Protein AF-A0A9Q1EC78-F1 (afdb_monomer)

Radius of gyration: 37.62 Å; Cα contacts (8 Å, |Δi|>4): 185; chains: 1; bounding box: 84×68×94 Å

Structure (mmCIF, N/CA/C/O backbone):
data_AF-A0A9Q1EC78-F1
#
_entry.id   AF-A0A9Q1EC78-F1
#
loop_
_atom_site.group_PDB
_atom_site.id
_atom_site.type_symbol
_atom_site.label_atom_id
_atom_site.label_alt_id
_atom_site.label_comp_id
_atom_site.label_asym_id
_atom_site.label_entity_id
_atom_site.label_seq_id
_atom_site.pdbx_PDB_ins_code
_atom_site.Cartn_x
_atom_site.Cartn_y
_atom_site.Cartn_z
_atom_site.occupancy
_atom_site.B_iso_or_equiv
_atom_site.auth_seq_id
_atom_site.auth_comp_id
_atom_site.auth_asym_id
_atom_site.auth_atom_id
_atom_site.pdbx_PDB_model_num
ATOM 1 N N . VAL A 1 1 ? 17.168 -32.741 -67.386 1.00 42.59 1 VAL A N 1
ATOM 2 C CA . VAL A 1 1 ? 17.984 -33.412 -68.427 1.00 42.59 1 VAL A CA 1
ATOM 3 C C . VAL A 1 1 ? 19.097 -34.191 -67.732 1.00 42.59 1 VAL A C 1
ATOM 5 O O . VAL A 1 1 ? 19.949 -33.538 -67.143 1.00 42.59 1 VAL A O 1
ATOM 8 N N . PRO A 1 2 ? 19.075 -35.536 -67.690 1.00 45.41 2 PRO A N 1
ATOM 9 C CA . PRO A 1 2 ? 20.173 -36.328 -67.142 1.00 45.41 2 PRO A CA 1
ATOM 10 C C . PRO A 1 2 ? 21.086 -36.821 -68.276 1.00 45.41 2 PRO A C 1
ATOM 12 O O . PRO A 1 2 ? 20.601 -37.315 -69.293 1.00 45.41 2 PRO A O 1
ATOM 15 N N . TRP A 1 3 ? 22.402 -36.704 -68.110 1.00 36.03 3 TRP A N 1
ATOM 16 C CA . TRP A 1 3 ? 23.379 -37.232 -69.067 1.00 36.03 3 TRP A CA 1
ATOM 17 C C . TRP A 1 3 ? 23.806 -38.652 -68.667 1.00 36.03 3 TRP A C 1
ATOM 19 O O . TRP A 1 3 ? 24.172 -38.905 -67.521 1.00 36.03 3 TRP A O 1
ATOM 29 N N . ARG A 1 4 ? 23.715 -39.584 -69.625 1.00 44.53 4 ARG A N 1
ATOM 30 C CA . ARG A 1 4 ? 24.123 -40.997 -69.541 1.00 44.53 4 ARG A CA 1
ATOM 31 C C . ARG A 1 4 ? 25.486 -41.210 -70.208 1.00 44.53 4 ARG A C 1
ATOM 33 O O . ARG A 1 4 ? 25.666 -40.750 -71.327 1.00 44.53 4 ARG A O 1
ATOM 40 N N . GLY A 1 5 ? 26.297 -42.078 -69.589 1.00 36.91 5 GLY A N 1
ATOM 41 C CA . GLY A 1 5 ? 27.254 -43.005 -70.230 1.00 36.91 5 GLY A CA 1
ATOM 42 C C . GLY A 1 5 ? 28.572 -42.390 -70.726 1.00 36.91 5 GLY A C 1
ATOM 43 O O . GLY A 1 5 ? 28.609 -41.242 -71.125 1.00 36.91 5 GLY A O 1
ATOM 44 N N . GLY A 1 6 ? 29.717 -43.075 -70.752 1.00 37.59 6 GLY A N 1
ATOM 45 C CA . GLY A 1 6 ? 30.026 -44.479 -70.488 1.00 37.59 6 GLY A CA 1
ATOM 46 C C . GLY A 1 6 ? 31.313 -44.892 -71.233 1.00 37.59 6 GLY A C 1
ATOM 47 O O . GLY A 1 6 ? 31.305 -44.984 -72.448 1.00 37.59 6 GLY A O 1
ATOM 48 N N . GLN A 1 7 ? 32.395 -45.110 -70.477 1.00 41.00 7 GLN A N 1
ATOM 49 C CA . GLN A 1 7 ? 33.360 -46.231 -70.515 1.00 41.00 7 GLN A CA 1
ATOM 50 C C . GLN A 1 7 ? 33.989 -46.774 -71.825 1.00 41.00 7 GLN A C 1
ATOM 52 O O . GLN A 1 7 ? 33.292 -47.290 -72.692 1.00 41.00 7 GLN A O 1
ATOM 57 N N . ARG A 1 8 ? 35.340 -46.845 -71.821 1.00 38.62 8 ARG A N 1
ATOM 58 C CA . ARG A 1 8 ? 36.293 -47.922 -72.259 1.00 38.62 8 ARG A CA 1
ATOM 59 C C . ARG A 1 8 ? 37.645 -47.246 -72.579 1.00 38.62 8 ARG A C 1
ATOM 61 O O . ARG A 1 8 ? 37.625 -46.189 -73.183 1.00 38.62 8 ARG A O 1
ATOM 68 N N . GLY A 1 9 ? 38.855 -47.704 -72.254 1.00 34.19 9 GLY A N 1
ATOM 69 C CA . GLY A 1 9 ? 39.439 -48.955 -71.756 1.00 34.19 9 GLY A CA 1
ATOM 70 C C . GLY A 1 9 ? 40.888 -49.046 -72.305 1.00 34.19 9 GLY A C 1
ATOM 71 O O . GLY A 1 9 ? 41.126 -48.562 -73.406 1.00 34.19 9 GLY A O 1
ATOM 72 N N . GLY A 1 10 ? 41.838 -49.646 -71.567 1.00 32.72 10 GLY A N 1
ATOM 73 C CA . GLY A 1 10 ? 43.207 -49.996 -72.033 1.00 32.72 10 GLY A CA 1
ATOM 74 C C . GLY A 1 10 ? 44.314 -49.593 -71.038 1.00 32.72 10 GLY A C 1
ATOM 75 O O . GLY A 1 10 ? 44.626 -48.421 -70.913 1.00 32.72 10 GLY A O 1
ATOM 76 N N . HIS A 1 11 ? 44.740 -50.461 -70.112 1.00 32.34 11 HIS A N 1
ATOM 77 C CA . HIS A 1 11 ? 45.814 -51.475 -70.214 1.00 32.34 11 HIS A CA 1
ATOM 78 C C . HIS A 1 11 ? 47.258 -50.938 -70.116 1.00 32.34 11 HIS A C 1
ATOM 80 O O . HIS A 1 11 ? 47.841 -50.501 -71.098 1.00 32.34 11 HIS A O 1
ATOM 86 N N . GLY A 1 12 ? 47.852 -51.150 -68.931 1.00 34.62 12 GLY A N 1
ATOM 87 C CA . GLY A 1 12 ? 49.246 -51.577 -68.761 1.00 34.62 12 GLY A CA 1
ATOM 88 C C . GLY A 1 12 ? 50.302 -50.492 -68.536 1.00 34.62 12 GLY A C 1
ATOM 89 O O . GLY A 1 12 ? 50.718 -49.833 -69.479 1.00 34.62 12 GLY A O 1
ATOM 90 N N . ARG A 1 13 ? 50.856 -50.433 -67.316 1.00 37.97 13 ARG A N 1
ATOM 91 C CA . ARG A 1 13 ? 52.262 -50.792 -67.009 1.00 37.97 13 ARG A CA 1
ATOM 92 C C . ARG A 1 13 ? 52.575 -50.526 -65.532 1.00 37.97 13 ARG A C 1
ATOM 94 O O . ARG A 1 13 ? 52.343 -49.441 -65.018 1.00 37.97 13 ARG A O 1
ATOM 101 N N . ALA A 1 14 ? 53.090 -51.558 -64.872 1.00 39.22 14 ALA A N 1
ATOM 102 C CA . ALA A 1 14 ? 53.691 -51.500 -63.548 1.00 39.22 14 ALA A CA 1
ATOM 103 C C . ALA A 1 14 ? 55.111 -50.903 -63.614 1.00 39.22 14 ALA A C 1
ATOM 105 O O . ALA A 1 14 ? 55.814 -51.097 -64.605 1.00 39.22 14 ALA A O 1
ATOM 106 N N . GLY A 1 15 ? 55.527 -50.234 -62.536 1.00 36.03 15 GLY A N 1
ATOM 107 C CA . GLY A 1 15 ? 56.892 -49.748 -62.284 1.00 36.03 15 GLY A CA 1
ATOM 108 C C . GLY A 1 15 ? 56.854 -48.618 -61.249 1.00 36.03 15 GLY A C 1
ATOM 109 O O . GLY A 1 15 ? 56.397 -47.530 -61.563 1.00 36.03 15 GLY A O 1
ATOM 110 N N . LEU A 1 16 ? 57.030 -48.915 -59.956 1.00 35.34 16 LEU A N 1
ATOM 111 C CA . LEU A 1 16 ? 58.305 -48.832 -59.218 1.00 35.34 16 LEU A CA 1
ATOM 112 C C . LEU A 1 16 ? 58.866 -47.402 -59.139 1.00 35.34 16 LEU A C 1
ATOM 114 O O . LEU A 1 16 ? 59.323 -46.859 -60.137 1.00 35.34 16 LEU A O 1
ATOM 118 N N . GLY A 1 17 ? 58.904 -46.832 -57.930 1.00 33.09 17 GLY A N 1
ATOM 119 C CA . GLY A 1 17 ? 59.609 -45.575 -57.669 1.00 33.09 17 GLY A CA 1
ATOM 120 C C . GLY A 1 17 ? 59.322 -44.997 -56.289 1.00 33.09 17 GLY A C 1
ATOM 121 O O . GLY A 1 17 ? 58.479 -44.121 -56.144 1.00 33.09 17 GLY A O 1
ATOM 122 N N . ALA A 1 18 ? 60.015 -45.517 -55.277 1.00 41.09 18 ALA A N 1
ATOM 123 C CA . ALA A 1 18 ? 60.019 -45.013 -53.910 1.00 41.09 18 ALA A CA 1
ATOM 124 C C . ALA A 1 18 ? 60.552 -43.567 -53.843 1.00 41.09 18 ALA A C 1
ATOM 126 O O . ALA A 1 18 ? 61.664 -43.293 -54.290 1.00 41.09 18 ALA A O 1
ATOM 127 N N . GLY A 1 19 ? 59.774 -42.659 -53.251 1.00 36.31 19 GLY A N 1
ATOM 128 C CA . GLY A 1 19 ? 60.168 -41.280 -52.956 1.00 36.31 19 GLY A CA 1
ATOM 129 C C . GLY A 1 19 ? 60.444 -41.102 -51.468 1.00 36.31 19 GLY A C 1
ATOM 130 O O . GLY A 1 19 ? 59.586 -40.638 -50.726 1.00 36.31 19 GLY A O 1
ATOM 131 N N . ASN A 1 20 ? 61.641 -41.505 -51.051 1.00 42.81 20 ASN A N 1
ATOM 132 C CA . ASN A 1 20 ? 62.190 -41.340 -49.711 1.00 42.81 20 ASN A CA 1
ATOM 133 C C . ASN A 1 20 ? 62.677 -39.886 -49.533 1.00 42.81 20 ASN A C 1
ATOM 135 O O . ASN A 1 20 ? 63.651 -39.501 -50.174 1.00 42.81 20 ASN A O 1
ATOM 139 N N . HIS A 1 21 ? 62.020 -39.081 -48.691 1.00 43.97 21 HIS A N 1
ATOM 140 C CA . HIS A 1 21 ? 62.538 -37.772 -48.264 1.00 43.97 21 HIS A CA 1
ATOM 141 C C . HIS A 1 21 ? 62.836 -37.812 -46.766 1.00 43.97 21 HIS A C 1
ATOM 143 O O . HIS A 1 21 ? 61.989 -37.560 -45.914 1.00 43.97 21 HIS A O 1
ATOM 149 N N . GLN A 1 22 ? 64.082 -38.181 -46.494 1.00 41.34 22 GLN A N 1
ATOM 150 C CA . GLN A 1 22 ? 64.733 -38.220 -45.198 1.00 41.34 22 GLN A CA 1
ATOM 151 C C . GLN A 1 22 ? 65.166 -36.796 -44.810 1.00 41.34 22 GLN A C 1
ATOM 153 O O . GLN A 1 22 ? 66.146 -36.284 -45.351 1.00 41.34 22 GLN A O 1
ATOM 158 N N . PHE A 1 23 ? 64.486 -36.170 -43.848 1.00 39.25 23 PHE A N 1
ATOM 159 C CA . PHE A 1 23 ? 65.021 -35.004 -43.140 1.00 39.25 23 PHE A CA 1
ATOM 160 C C . PHE A 1 23 ? 65.402 -35.412 -41.717 1.00 39.25 23 PHE A C 1
ATOM 162 O O . PHE A 1 23 ? 64.561 -35.774 -40.899 1.00 39.25 23 PHE A O 1
ATOM 169 N N . HIS A 1 24 ? 66.711 -35.397 -41.472 1.00 38.28 24 HIS A N 1
ATOM 170 C CA . HIS A 1 24 ? 67.349 -35.657 -40.190 1.00 38.28 24 HIS A CA 1
ATOM 171 C C . HIS A 1 24 ? 67.233 -34.422 -39.293 1.00 38.28 24 HIS A C 1
ATOM 173 O O . HIS A 1 24 ? 67.715 -33.354 -39.669 1.00 38.28 24 HIS A O 1
ATOM 179 N N . PHE A 1 25 ? 66.691 -34.584 -38.087 1.00 36.12 25 PHE A N 1
ATOM 180 C CA . PHE A 1 25 ? 66.896 -33.631 -36.999 1.00 36.12 25 PHE A CA 1
ATOM 181 C C . PHE A 1 25 ? 67.860 -34.234 -35.979 1.00 36.12 25 PHE A C 1
ATOM 183 O O . PHE A 1 25 ? 67.650 -35.335 -35.473 1.00 36.12 25 PHE A O 1
ATOM 190 N N . HIS A 1 26 ? 68.953 -33.506 -35.756 1.00 37.97 26 HIS A N 1
ATOM 191 C CA . HIS A 1 26 ? 70.004 -33.812 -34.797 1.00 37.97 26 HIS A CA 1
ATOM 192 C C . HIS A 1 26 ? 69.452 -33.730 -33.371 1.00 37.97 26 HIS A C 1
ATOM 194 O O . HIS A 1 26 ? 68.794 -32.756 -33.007 1.00 37.97 26 HIS A O 1
ATOM 200 N N . SER A 1 27 ? 69.741 -34.749 -32.566 1.00 37.53 27 SER A N 1
ATOM 201 C CA . SER A 1 27 ? 69.521 -34.741 -31.126 1.00 37.53 27 SER A CA 1
ATOM 202 C C . SER A 1 27 ? 70.793 -34.267 -30.427 1.00 37.53 27 SER A C 1
ATOM 204 O O . SER A 1 27 ? 71.685 -35.076 -30.173 1.00 37.53 27 SER A O 1
ATOM 206 N N . ASP A 1 28 ? 70.858 -32.980 -30.095 1.00 41.06 28 ASP A N 1
ATOM 207 C CA . ASP A 1 28 ? 71.818 -32.483 -29.111 1.00 41.06 28 ASP A CA 1
ATOM 208 C C . ASP A 1 28 ? 71.151 -32.444 -27.738 1.00 41.06 28 ASP A C 1
ATOM 210 O O . ASP A 1 28 ? 70.243 -31.663 -27.451 1.00 41.06 28 ASP A O 1
ATOM 214 N N . GLN A 1 29 ? 71.604 -33.361 -26.891 1.00 46.22 29 GLN A N 1
ATOM 215 C CA . GLN A 1 29 ? 71.304 -33.425 -25.476 1.00 46.22 29 GLN A CA 1
ATOM 216 C C . GLN A 1 29 ? 72.345 -32.571 -24.747 1.00 46.22 29 GLN A C 1
ATOM 218 O O . GLN A 1 29 ? 73.484 -32.992 -24.579 1.00 46.22 29 GLN A O 1
ATOM 223 N N . ASN A 1 30 ? 71.953 -31.385 -24.287 1.00 41.47 30 ASN A N 1
ATOM 224 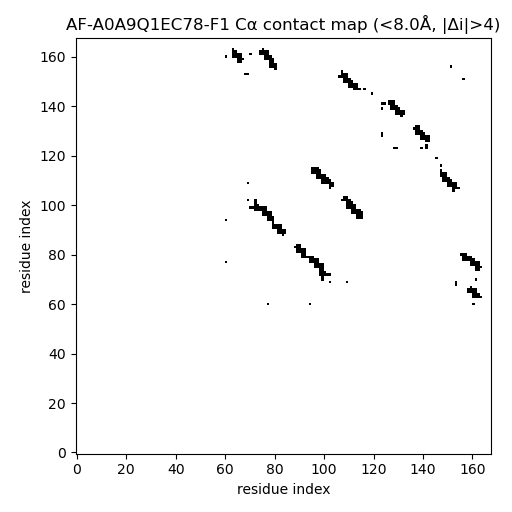C CA . ASN A 1 30 ? 72.529 -30.819 -23.075 1.00 41.47 30 ASN A CA 1
ATOM 225 C C . ASN A 1 30 ? 71.520 -29.915 -22.374 1.00 41.47 30 ASN A C 1
ATOM 227 O O . ASN A 1 30 ? 70.776 -29.162 -22.997 1.00 41.47 30 ASN A O 1
ATOM 231 N N . GLY A 1 31 ? 71.444 -30.118 -21.062 1.00 46.25 31 GLY A N 1
ATOM 232 C CA . GLY A 1 31 ? 70.331 -29.738 -20.212 1.00 46.25 31 GLY A CA 1
ATOM 233 C C . GLY A 1 31 ? 70.071 -28.241 -20.134 1.00 46.25 31 GLY A C 1
ATOM 234 O O . GLY A 1 31 ? 70.987 -27.432 -20.170 1.00 46.25 31 GLY A O 1
ATOM 235 N N . MET A 1 32 ? 68.806 -27.905 -19.913 1.00 44.25 32 MET A N 1
ATOM 236 C CA . MET A 1 32 ? 68.347 -27.279 -18.672 1.00 44.25 32 MET A CA 1
ATOM 237 C C . MET A 1 32 ? 66.820 -27.384 -18.625 1.00 44.25 32 MET A C 1
ATOM 239 O O . MET A 1 32 ? 66.109 -26.980 -19.540 1.00 44.25 32 MET A O 1
ATOM 243 N N . GLN A 1 33 ? 66.330 -28.014 -17.561 1.00 52.78 33 GLN A N 1
ATOM 244 C CA . GLN A 1 33 ? 64.918 -28.235 -17.283 1.00 52.78 33 GLN A CA 1
ATOM 245 C C . GLN A 1 33 ? 64.218 -26.886 -17.081 1.00 52.78 33 GLN A C 1
ATOM 247 O O . GLN A 1 33 ? 64.437 -26.225 -16.070 1.00 52.78 33 GLN A O 1
ATOM 252 N N . GLN A 1 34 ? 63.330 -26.506 -17.993 1.00 48.16 34 GLN A N 1
ATOM 253 C CA . GLN A 1 34 ? 62.189 -25.670 -17.634 1.00 48.16 34 GLN A CA 1
ATOM 254 C C . GLN A 1 34 ? 60.954 -26.545 -17.753 1.00 48.16 34 GLN A C 1
ATOM 256 O O . GLN A 1 34 ? 60.463 -26.857 -18.835 1.00 48.16 34 GLN A O 1
ATOM 261 N N . GLN A 1 35 ? 60.557 -27.047 -16.587 1.00 50.34 35 GLN A N 1
ATOM 262 C CA . GLN A 1 35 ? 59.368 -27.851 -16.408 1.00 50.34 35 GLN A CA 1
ATOM 263 C C . GLN A 1 35 ? 58.173 -27.061 -16.935 1.00 50.34 35 GLN A C 1
ATOM 265 O O . GLN A 1 35 ? 57.901 -25.939 -16.508 1.00 50.34 35 GLN A O 1
ATOM 270 N N . GLN A 1 36 ? 57.485 -27.671 -17.889 1.00 57.81 36 GLN A N 1
ATOM 271 C CA . GLN A 1 36 ? 56.170 -27.258 -18.329 1.00 57.81 36 GLN A CA 1
ATOM 272 C C . GLN A 1 36 ? 55.218 -27.459 -17.148 1.00 57.81 36 GLN A C 1
ATOM 274 O O . GLN A 1 36 ? 54.851 -28.586 -16.831 1.00 57.81 36 GLN A O 1
ATOM 279 N N . HIS A 1 37 ? 54.843 -26.373 -16.480 1.00 49.38 37 HIS A N 1
ATOM 280 C CA . HIS A 1 37 ? 53.707 -26.360 -15.563 1.00 49.38 37 HIS A CA 1
ATOM 281 C C . HIS A 1 37 ? 52.611 -25.559 -16.248 1.00 49.38 37 HIS A C 1
ATOM 283 O O . HIS A 1 37 ? 52.482 -24.350 -16.062 1.00 49.38 37 HIS A O 1
ATOM 289 N N . MET A 1 38 ? 51.866 -26.229 -17.127 1.00 54.00 38 MET A N 1
ATOM 290 C CA . MET A 1 38 ? 50.571 -25.722 -17.567 1.00 54.00 38 MET A CA 1
ATOM 291 C C . MET A 1 38 ? 49.6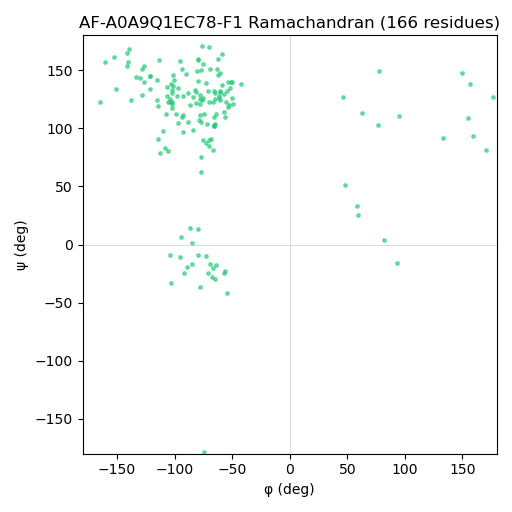39 -25.803 -16.360 1.00 54.00 38 MET A C 1
ATOM 293 O O . MET A 1 38 ? 49.022 -26.831 -16.094 1.00 54.00 38 MET A O 1
ATOM 297 N N . ASN A 1 39 ? 49.592 -24.720 -15.588 1.00 57.56 39 ASN A N 1
ATOM 298 C CA . ASN A 1 39 ? 48.634 -24.542 -14.507 1.00 57.56 39 ASN A CA 1
ATOM 299 C C . ASN A 1 39 ? 47.275 -24.160 -15.104 1.00 57.56 39 ASN A C 1
ATOM 301 O O . ASN A 1 39 ? 46.764 -23.067 -14.850 1.00 57.56 39 ASN A O 1
ATOM 305 N N . ASP A 1 40 ? 46.690 -25.055 -15.902 1.00 56.00 40 ASP A N 1
ATOM 306 C CA . ASP A 1 40 ? 45.291 -24.946 -16.304 1.00 56.00 40 ASP A CA 1
ATOM 307 C C . ASP A 1 40 ? 44.443 -25.238 -15.071 1.00 56.00 40 ASP A C 1
ATOM 309 O O . ASP A 1 40 ? 44.028 -26.358 -14.770 1.00 56.00 40 ASP A O 1
ATOM 313 N N . THR A 1 41 ? 44.253 -24.181 -14.291 1.00 60.88 41 THR A N 1
ATOM 314 C CA . THR A 1 41 ? 43.410 -24.192 -13.110 1.00 60.88 41 THR A CA 1
ATOM 315 C C . THR A 1 41 ? 41.977 -24.234 -13.622 1.00 60.88 41 THR A C 1
ATOM 317 O O . THR A 1 41 ? 41.356 -23.198 -13.861 1.00 60.88 41 THR A O 1
ATOM 320 N N . LEU A 1 42 ? 41.460 -25.441 -13.858 1.00 64.31 42 LEU A N 1
ATOM 321 C CA . LEU A 1 42 ? 40.047 -25.673 -14.135 1.00 64.31 42 LEU A CA 1
ATOM 322 C C . LEU A 1 42 ? 39.256 -25.335 -12.866 1.00 64.31 42 LEU A C 1
ATOM 324 O O . LEU A 1 42 ? 38.904 -26.201 -12.067 1.00 64.31 42 LEU A O 1
ATOM 328 N N . THR A 1 43 ? 39.004 -24.042 -12.664 1.00 62.31 43 THR A N 1
ATOM 329 C CA . THR A 1 43 ? 38.056 -23.554 -11.666 1.00 62.31 43 THR A CA 1
ATOM 330 C C . THR A 1 43 ? 36.680 -24.018 -12.106 1.00 62.31 43 THR A C 1
ATOM 332 O O . THR A 1 43 ? 36.077 -23.484 -13.038 1.00 62.31 43 THR A O 1
ATOM 335 N N . ASN A 1 44 ? 36.195 -25.061 -11.444 1.00 71.00 44 ASN A N 1
ATOM 336 C CA . ASN A 1 44 ? 34.832 -25.522 -11.600 1.00 71.00 44 ASN A CA 1
ATOM 337 C C . ASN A 1 44 ? 33.909 -24.425 -11.047 1.00 71.00 44 ASN A C 1
ATOM 339 O O . ASN A 1 44 ? 33.801 -24.243 -9.834 1.00 71.00 44 ASN A O 1
ATOM 343 N N . LYS A 1 45 ? 33.291 -23.635 -11.934 1.00 71.44 45 LYS A N 1
ATOM 344 C CA . LYS A 1 45 ? 32.238 -22.684 -11.564 1.00 71.44 45 LYS A CA 1
ATOM 345 C C . LYS A 1 45 ? 30.947 -23.466 -11.348 1.00 71.44 45 LYS A C 1
ATOM 347 O O . LYS A 1 45 ? 30.064 -23.472 -12.201 1.00 71.44 45 LYS A O 1
ATOM 352 N N . ALA A 1 46 ? 30.855 -24.157 -10.218 1.00 71.88 46 ALA A N 1
ATOM 353 C CA . ALA A 1 46 ? 29.600 -24.752 -9.798 1.00 71.88 46 ALA A CA 1
ATOM 354 C C . ALA A 1 46 ? 28.613 -23.617 -9.490 1.00 71.88 46 ALA A C 1
ATOM 356 O O . ALA A 1 46 ? 28.786 -22.867 -8.530 1.00 71.88 46 ALA A O 1
ATOM 357 N N . VAL A 1 47 ? 27.593 -23.462 -10.333 1.00 72.56 47 VAL A N 1
ATOM 358 C CA . VAL A 1 47 ? 26.446 -22.609 -10.020 1.00 72.56 47 VAL A CA 1
ATOM 359 C C . VAL A 1 47 ? 25.606 -23.365 -9.000 1.00 72.56 47 VAL A C 1
ATOM 361 O O . VAL A 1 47 ? 25.038 -24.414 -9.301 1.00 72.56 47 VAL A O 1
ATOM 364 N N . VAL A 1 48 ? 25.555 -22.850 -7.774 1.00 72.94 48 VAL A N 1
ATOM 365 C CA . VAL A 1 48 ? 24.635 -23.346 -6.751 1.00 72.94 48 VAL A CA 1
ATOM 366 C C . VAL A 1 48 ? 23.232 -22.888 -7.145 1.00 72.94 48 VAL A C 1
ATOM 368 O O . VAL A 1 48 ? 22.889 -21.718 -6.997 1.00 72.94 48 VAL A O 1
ATOM 371 N N . LEU A 1 49 ? 22.426 -23.808 -7.680 1.00 66.81 49 LEU A N 1
ATOM 372 C CA . LEU A 1 49 ? 20.983 -23.624 -7.839 1.00 66.81 49 LEU A CA 1
ATOM 373 C C . LEU A 1 49 ? 20.353 -23.665 -6.446 1.00 66.81 49 LEU A C 1
ATOM 375 O O . LEU A 1 49 ? 20.021 -24.726 -5.922 1.00 66.81 49 LEU A O 1
ATOM 379 N N . GLN A 1 50 ? 20.261 -22.500 -5.815 1.00 67.88 50 GLN A N 1
ATOM 380 C CA . GLN A 1 50 ? 19.539 -22.346 -4.564 1.00 67.88 50 GLN A CA 1
ATOM 381 C C . GLN A 1 50 ? 18.046 -22.292 -4.887 1.00 67.88 50 GLN A C 1
ATOM 383 O O . GLN A 1 50 ? 17.631 -21.523 -5.757 1.00 67.88 50 GLN A O 1
ATOM 388 N N . ASN A 1 51 ? 17.243 -23.121 -4.209 1.00 63.66 51 ASN A N 1
ATOM 389 C CA . ASN A 1 51 ? 15.790 -23.000 -4.290 1.00 63.66 51 ASN A CA 1
ATOM 390 C C . ASN A 1 51 ? 15.406 -21.538 -4.007 1.00 63.66 51 ASN A C 1
ATOM 392 O O . ASN A 1 51 ? 16.029 -20.922 -3.132 1.00 63.66 51 ASN A O 1
ATOM 396 N N . PRO A 1 52 ? 14.426 -20.976 -4.741 1.00 57.53 52 PRO A N 1
ATOM 397 C CA . PRO A 1 52 ? 13.967 -19.618 -4.490 1.00 57.53 52 PRO A CA 1
ATOM 398 C C . PRO A 1 52 ? 13.662 -19.465 -2.996 1.00 57.53 52 PRO A C 1
ATOM 400 O O . PRO A 1 52 ? 13.163 -20.422 -2.393 1.00 57.53 52 PRO A O 1
ATOM 403 N N . PRO A 1 53 ? 14.012 -18.316 -2.382 1.00 57.59 53 PRO A N 1
ATOM 404 C CA . PRO A 1 53 ? 13.806 -18.113 -0.957 1.00 57.59 53 PRO A CA 1
ATOM 405 C C . PRO A 1 53 ? 12.347 -18.421 -0.645 1.00 57.59 53 PRO A C 1
ATOM 407 O O . PRO A 1 53 ? 11.444 -17.830 -1.238 1.00 57.59 53 PRO A O 1
ATOM 410 N N . GLU A 1 54 ? 12.139 -19.403 0.231 1.00 48.38 54 GLU A N 1
ATOM 411 C CA . GLU A 1 54 ? 10.812 -19.799 0.672 1.00 48.38 54 GLU A CA 1
ATOM 412 C C . GLU A 1 54 ? 10.122 -18.534 1.181 1.00 48.38 54 GLU A C 1
ATOM 414 O O . GLU A 1 54 ? 10.638 -17.846 2.069 1.00 48.38 54 GLU A O 1
ATOM 419 N N . SER A 1 55 ? 9.014 -18.158 0.535 1.00 58.72 55 SER A N 1
ATOM 420 C CA . SER A 1 55 ? 8.225 -17.001 0.945 1.00 58.72 55 SER A CA 1
ATOM 421 C C . SER A 1 55 ? 7.971 -17.133 2.441 1.00 58.72 55 SER A C 1
ATOM 423 O O . SER A 1 55 ? 7.502 -18.193 2.864 1.00 58.72 55 SER A O 1
ATOM 425 N N . ALA A 1 56 ? 8.313 -16.101 3.222 1.00 57.34 56 ALA A N 1
ATOM 426 C CA . ALA A 1 56 ? 8.133 -16.108 4.670 1.00 57.34 56 ALA A CA 1
ATOM 427 C C . ALA A 1 56 ? 6.762 -16.715 5.026 1.00 57.34 56 ALA A C 1
ATOM 429 O O . ALA A 1 56 ? 5.790 -16.433 4.314 1.00 57.34 56 ALA A O 1
ATOM 430 N N . PRO A 1 57 ? 6.674 -17.565 6.069 1.00 60.16 57 PRO A N 1
ATOM 431 C CA . PRO A 1 57 ? 5.461 -18.316 6.368 1.00 60.16 57 PRO A CA 1
ATOM 432 C C . PRO A 1 57 ? 4.261 -17.371 6.368 1.00 60.16 57 PRO A C 1
ATOM 434 O O . PRO A 1 57 ? 4.252 -16.382 7.107 1.00 60.16 57 PRO A O 1
ATOM 437 N N . LYS A 1 58 ? 3.284 -17.647 5.490 1.00 70.56 58 LYS A N 1
ATOM 438 C CA . LYS A 1 58 ? 2.096 -16.803 5.325 1.00 70.56 58 LYS A CA 1
ATOM 439 C C . LYS A 1 58 ? 1.416 -16.681 6.689 1.00 70.56 58 LYS A C 1
ATOM 441 O O . LYS A 1 58 ? 0.881 -17.663 7.201 1.00 70.56 58 LYS A O 1
ATOM 446 N N . ARG A 1 59 ? 1.473 -15.490 7.295 1.00 84.62 59 ARG A N 1
ATOM 447 C CA . ARG A 1 59 ? 0.711 -15.201 8.512 1.00 84.62 59 ARG A CA 1
ATOM 448 C C . ARG A 1 59 ? -0.774 -15.358 8.217 1.00 84.62 59 ARG A C 1
ATOM 450 O O . ARG A 1 59 ? -1.235 -15.059 7.115 1.00 84.62 59 ARG A O 1
ATOM 457 N N . ASP A 1 60 ? -1.525 -15.780 9.225 1.00 90.38 60 ASP A N 1
ATOM 458 C CA . ASP A 1 60 ? -2.977 -15.726 9.157 1.00 90.38 60 ASP A CA 1
ATOM 459 C C . ASP A 1 60 ? -3.440 -14.277 9.344 1.00 90.38 60 ASP A C 1
ATOM 461 O O . ASP A 1 60 ? -3.649 -13.796 10.455 1.00 90.38 60 ASP A O 1
ATOM 465 N N . TYR A 1 61 ? -3.559 -13.555 8.234 1.00 92.88 61 TYR A N 1
ATOM 466 C CA . TYR A 1 61 ? -4.053 -12.184 8.253 1.00 92.88 61 TYR A CA 1
ATOM 467 C C . TYR A 1 61 ? -5.551 -12.120 8.563 1.00 92.88 61 TYR A C 1
ATOM 469 O O . TYR A 1 61 ? -6.011 -11.108 9.076 1.00 92.88 61 TYR A O 1
ATOM 477 N N . GLN A 1 62 ? -6.334 -13.172 8.304 1.00 91.62 62 GLN A N 1
ATOM 478 C CA . GLN A 1 62 ? -7.791 -13.116 8.469 1.00 91.62 62 GLN A CA 1
ATOM 479 C C . GLN A 1 62 ? -8.216 -12.968 9.936 1.00 91.62 62 GLN A C 1
ATOM 481 O O . GLN A 1 62 ? -9.243 -12.341 10.206 1.00 91.62 62 GLN A O 1
ATOM 486 N N . SER A 1 63 ? -7.407 -13.467 10.875 1.00 91.50 63 SER A N 1
ATOM 487 C CA . SER A 1 63 ? -7.616 -13.295 12.317 1.00 91.50 63 SER A CA 1
ATOM 488 C C . SER A 1 63 ? -7.167 -11.933 12.866 1.00 91.50 63 SER A C 1
ATOM 490 O O . SER A 1 63 ? -7.478 -11.607 14.013 1.00 91.50 63 SER A O 1
ATOM 492 N N . MET A 1 64 ? -6.476 -11.106 12.073 1.00 94.12 64 MET A N 1
ATOM 493 C CA . MET A 1 64 ? -6.013 -9.784 12.511 1.00 94.12 64 MET A CA 1
ATOM 494 C C . MET A 1 64 ? -7.123 -8.721 12.440 1.00 94.12 64 MET A C 1
ATOM 496 O O . MET A 1 64 ? -7.961 -8.780 11.536 1.00 94.12 64 MET A O 1
ATOM 500 N N . PRO A 1 65 ? -7.119 -7.700 13.322 1.00 96.38 65 PRO A N 1
ATOM 501 C CA . PRO A 1 65 ? -8.136 -6.648 13.316 1.00 96.38 65 PRO A CA 1
ATOM 502 C C . PRO A 1 65 ? -8.156 -5.855 12.004 1.00 96.38 65 PRO A C 1
ATOM 504 O O . PRO A 1 65 ? -7.122 -5.332 11.586 1.00 96.38 65 PRO A O 1
ATOM 507 N N . LEU A 1 66 ? -9.334 -5.733 11.386 1.00 97.19 66 LEU A N 1
ATOM 508 C CA . LEU A 1 66 ? -9.559 -4.872 10.222 1.00 97.19 66 LEU A CA 1
ATOM 509 C C . LEU A 1 66 ? -9.555 -3.396 10.641 1.00 97.19 66 LEU A C 1
ATOM 511 O O . LEU A 1 66 ? -10.123 -3.036 11.673 1.00 97.19 66 LEU A O 1
ATOM 515 N N . LEU A 1 67 ? -8.932 -2.544 9.834 1.00 97.19 67 LEU A N 1
ATOM 516 C CA . LEU A 1 67 ? -8.787 -1.118 10.097 1.00 97.19 67 LEU A CA 1
ATOM 517 C C . LEU A 1 67 ? -9.702 -0.305 9.182 1.00 97.19 67 LEU A C 1
ATOM 519 O O . LEU A 1 67 ? -9.660 -0.438 7.966 1.00 97.19 67 LEU A O 1
ATOM 523 N N . ALA A 1 68 ? -10.507 0.576 9.775 1.00 95.31 68 ALA A N 1
ATOM 524 C CA . ALA A 1 68 ? -11.317 1.541 9.028 1.00 95.31 68 ALA A CA 1
ATOM 525 C C . ALA A 1 68 ? -10.570 2.862 8.760 1.00 95.31 68 ALA A C 1
ATOM 527 O O . ALA A 1 68 ? -10.948 3.613 7.869 1.00 95.31 68 ALA A O 1
ATOM 528 N N . ALA A 1 69 ? -9.515 3.148 9.525 1.00 95.81 69 ALA A N 1
ATOM 529 C CA . ALA A 1 69 ? -8.734 4.379 9.453 1.00 95.81 69 ALA A CA 1
ATOM 530 C C . ALA A 1 69 ? -7.234 4.077 9.628 1.00 95.81 69 ALA A C 1
ATOM 532 O O . ALA A 1 69 ? -6.904 3.053 10.244 1.00 95.81 69 ALA A O 1
ATOM 533 N N . PRO A 1 70 ? -6.338 4.956 9.135 1.00 95.81 70 PRO A N 1
ATOM 534 C CA . PRO A 1 70 ? -4.904 4.789 9.312 1.00 95.81 70 PRO A CA 1
ATOM 535 C C . PRO A 1 70 ? -4.528 4.638 10.794 1.00 95.81 70 PRO A C 1
ATOM 537 O O . PRO A 1 70 ? -4.973 5.440 11.621 1.00 95.81 70 PRO A O 1
ATOM 540 N N . PRO A 1 71 ? -3.707 3.637 11.157 1.00 95.38 71 PRO A N 1
ATOM 541 C CA . PRO A 1 71 ? -3.168 3.513 12.505 1.00 95.38 71 PRO A CA 1
ATOM 542 C C . PRO A 1 71 ? -2.061 4.552 12.751 1.00 95.38 71 PRO A C 1
ATOM 544 O O . PRO A 1 71 ? -1.738 5.357 11.884 1.00 95.38 71 PRO A O 1
ATOM 547 N N . GLN A 1 72 ? -1.450 4.554 13.936 1.00 95.25 72 GLN A N 1
ATOM 548 C CA . GLN A 1 72 ? -0.392 5.513 14.259 1.00 95.25 72 GLN A CA 1
ATOM 549 C C . GLN A 1 72 ? 0.893 5.259 13.460 1.00 95.25 72 GLN A C 1
ATOM 551 O O . GLN A 1 72 ? 1.245 4.119 13.136 1.00 95.25 72 GLN A O 1
ATOM 556 N N . VAL A 1 73 ? 1.647 6.336 13.222 1.00 97.19 73 VAL A N 1
ATOM 557 C CA . VAL A 1 73 ? 3.004 6.260 12.670 1.00 97.19 73 VAL A CA 1
ATOM 558 C C . VAL A 1 73 ? 3.851 5.292 13.497 1.00 97.19 73 VAL A C 1
ATOM 560 O O . VAL A 1 73 ? 3.841 5.299 14.727 1.00 97.19 73 VAL A O 1
ATOM 563 N N . GLY A 1 74 ? 4.581 4.428 12.802 1.00 95.88 74 GLY A N 1
ATOM 564 C CA . GLY A 1 74 ? 5.416 3.386 13.373 1.00 95.88 74 GLY A CA 1
ATOM 565 C C . GLY A 1 74 ? 4.730 2.026 13.513 1.00 95.88 74 GLY A C 1
ATOM 566 O O . GLY A 1 74 ? 5.456 1.038 13.664 1.00 95.88 74 GLY A O 1
ATOM 567 N N . GLN A 1 75 ? 3.397 1.943 13.427 1.00 95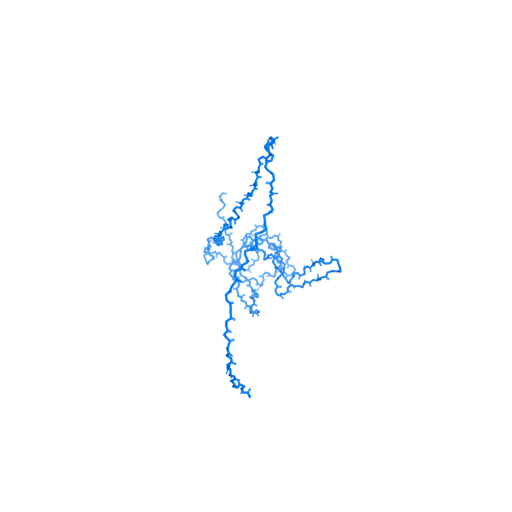.62 75 GLN A N 1
ATOM 568 C CA . GLN A 1 75 ? 2.667 0.672 13.461 1.00 95.62 75 GLN A CA 1
ATOM 569 C C . GLN A 1 75 ? 2.785 -0.086 12.132 1.00 95.62 75 GLN A C 1
ATOM 571 O O . GLN A 1 75 ? 3.041 0.499 11.077 1.00 95.62 75 GLN A O 1
ATOM 576 N N . LYS A 1 76 ? 2.630 -1.413 12.200 1.00 95.81 76 LYS A N 1
ATOM 577 C CA . LYS A 1 76 ? 2.692 -2.310 11.043 1.00 95.81 76 LYS A CA 1
ATOM 578 C C . LYS A 1 76 ? 1.293 -2.738 10.634 1.00 95.81 76 LYS A C 1
ATOM 580 O O . LYS A 1 76 ? 0.476 -3.082 11.489 1.00 95.81 76 LYS A O 1
ATOM 585 N N . ILE A 1 77 ? 1.053 -2.764 9.335 1.00 96.12 77 ILE A N 1
ATOM 586 C CA . ILE A 1 77 ? -0.197 -3.229 8.750 1.00 96.12 77 ILE A CA 1
ATOM 587 C C . ILE A 1 77 ? 0.060 -4.272 7.674 1.00 96.12 77 ILE A C 1
ATOM 589 O O . ILE A 1 77 ? 1.102 -4.256 7.016 1.00 96.12 77 ILE A O 1
ATOM 593 N N . ALA A 1 78 ? -0.910 -5.159 7.504 1.00 95.81 78 ALA A N 1
ATOM 594 C CA . ALA A 1 78 ? -1.053 -5.997 6.330 1.00 95.81 78 ALA A CA 1
ATOM 595 C C . ALA A 1 78 ? -2.138 -5.391 5.445 1.00 95.81 78 ALA A C 1
ATOM 597 O O . ALA A 1 78 ? -3.174 -4.973 5.954 1.00 95.81 78 ALA A O 1
ATOM 598 N N . PHE A 1 79 ? -1.923 -5.325 4.142 1.00 96.25 79 PHE A N 1
ATOM 599 C CA . PHE A 1 79 ? -2.889 -4.747 3.211 1.00 96.25 79 PHE A CA 1
ATOM 600 C C . PHE A 1 79 ? -2.739 -5.374 1.833 1.00 96.25 79 PHE A C 1
ATOM 602 O O . PHE A 1 79 ? -1.710 -5.970 1.519 1.00 96.25 79 PHE A O 1
ATOM 609 N N . LYS A 1 80 ? -3.768 -5.233 1.009 1.00 95.69 80 LYS A N 1
ATOM 610 C CA . LYS A 1 80 ? -3.724 -5.554 -0.415 1.00 95.69 80 LYS A CA 1
ATOM 611 C C . LYS A 1 80 ? -3.868 -4.266 -1.216 1.00 95.69 80 LYS A C 1
ATOM 613 O O . LYS A 1 80 ? -4.399 -3.275 -0.713 1.00 95.69 80 LYS A O 1
ATOM 618 N N . LEU A 1 81 ? -3.425 -4.286 -2.462 1.00 94.44 81 LEU A N 1
ATOM 619 C CA . LEU A 1 81 ? -3.666 -3.211 -3.419 1.00 94.44 81 LEU A CA 1
ATOM 620 C C . LEU A 1 81 ? -3.971 -3.791 -4.799 1.00 94.44 81 LEU A C 1
ATOM 622 O O . LEU A 1 81 ? -3.809 -4.990 -5.023 1.00 94.44 81 LEU A O 1
ATOM 626 N N . LEU A 1 82 ? -4.448 -2.949 -5.709 1.00 94.50 82 LEU A N 1
ATOM 627 C CA . LEU A 1 82 ? -4.588 -3.334 -7.108 1.00 94.50 82 LEU A CA 1
ATOM 628 C C . LEU A 1 82 ? -3.239 -3.189 -7.807 1.00 94.50 82 LEU A C 1
ATOM 630 O O . LEU A 1 82 ? -2.679 -2.097 -7.851 1.00 94.50 82 LEU A O 1
ATOM 634 N N . GLU A 1 83 ? -2.741 -4.282 -8.371 1.00 89.25 83 GLU A N 1
ATOM 635 C CA . GLU A 1 83 ? -1.485 -4.329 -9.115 1.00 89.25 83 GLU A CA 1
ATOM 636 C C . GLU A 1 83 ? -1.739 -4.806 -10.536 1.00 89.25 83 GLU A C 1
ATOM 638 O O . GLU A 1 83 ? -2.611 -5.634 -10.791 1.00 89.25 83 GLU A O 1
ATOM 643 N N . LEU A 1 84 ? -0.974 -4.273 -11.483 1.00 86.62 84 LEU A N 1
ATOM 644 C CA . LEU A 1 84 ? -1.003 -4.768 -12.850 1.00 86.62 84 LEU A CA 1
ATOM 645 C C . LEU A 1 84 ? -0.080 -5.974 -12.963 1.00 86.62 84 LEU A C 1
ATOM 647 O O . LEU A 1 84 ? 1.103 -5.898 -12.630 1.00 86.62 84 LEU A O 1
ATOM 651 N N . THR A 1 85 ? -0.618 -7.071 -13.482 1.00 83.50 85 THR A N 1
ATOM 652 C CA . THR A 1 85 ? 0.197 -8.213 -13.891 1.00 83.50 85 THR A CA 1
ATOM 653 C C . THR A 1 85 ? 0.898 -7.936 -15.221 1.00 83.50 85 THR A C 1
ATOM 655 O O . THR A 1 85 ? 0.592 -6.976 -15.934 1.00 83.50 85 THR A O 1
ATOM 658 N N . GLU A 1 86 ? 1.816 -8.821 -15.610 1.00 81.94 86 GLU A N 1
ATOM 659 C CA . GLU A 1 86 ? 2.516 -8.759 -16.903 1.00 81.94 86 GLU A CA 1
ATOM 660 C C . GLU A 1 86 ? 1.555 -8.762 -18.109 1.00 81.94 86 GLU A C 1
ATOM 662 O O . GLU A 1 86 ? 1.874 -8.224 -19.171 1.00 81.94 86 GLU A O 1
ATOM 667 N N . ASN A 1 87 ? 0.348 -9.31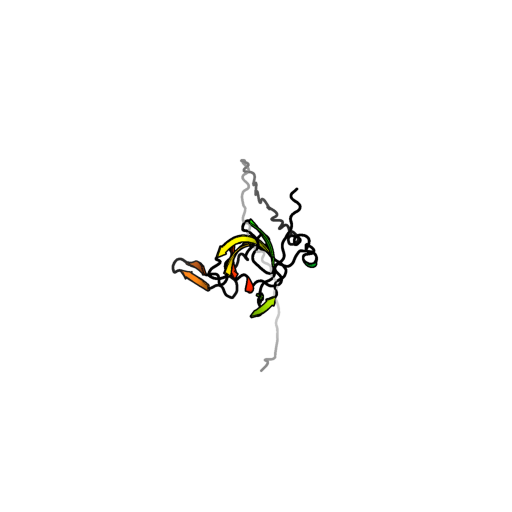1 -17.926 1.00 86.31 87 ASN A N 1
ATOM 668 C CA . ASN A 1 87 ? -0.724 -9.341 -18.920 1.00 86.31 87 ASN A CA 1
ATOM 669 C C . ASN A 1 87 ? -1.605 -8.079 -18.908 1.00 86.31 87 ASN A C 1
ATOM 671 O O . ASN A 1 87 ? -2.680 -8.087 -19.506 1.00 86.31 87 ASN A O 1
ATOM 675 N N . TYR A 1 88 ? -1.174 -6.994 -18.253 1.00 82.06 88 TYR A N 1
ATOM 676 C CA . TYR A 1 88 ? -1.892 -5.711 -18.203 1.00 82.06 88 TYR A CA 1
ATOM 677 C C . TYR A 1 88 ? -3.295 -5.831 -17.594 1.00 82.06 88 TYR A C 1
ATOM 679 O O . TYR A 1 88 ? -4.188 -5.038 -17.892 1.00 82.06 88 TYR A O 1
ATOM 687 N N . THR A 1 89 ? -3.498 -6.839 -16.749 1.00 90.56 89 THR A N 1
ATOM 688 C CA . THR A 1 89 ? -4.773 -7.079 -16.078 1.00 90.56 89 THR A CA 1
ATOM 689 C C . THR A 1 89 ? -4.637 -6.626 -14.626 1.00 90.56 89 THR A C 1
ATOM 691 O O . THR A 1 89 ? -3.712 -7.087 -13.953 1.00 90.56 89 THR A O 1
ATOM 694 N N . PRO A 1 90 ? -5.483 -5.695 -14.142 1.00 94.06 90 PRO A N 1
ATOM 695 C CA . PRO A 1 90 ? -5.458 -5.285 -12.746 1.00 94.06 90 PRO A CA 1
ATOM 696 C C . PRO A 1 90 ? -5.979 -6.428 -11.878 1.00 94.06 90 PRO A C 1
ATOM 698 O O . PRO A 1 90 ? -7.103 -6.897 -12.055 1.00 94.06 90 PRO A O 1
ATOM 701 N N . GLU A 1 91 ? -5.162 -6.859 -10.930 1.00 95.06 91 GLU A N 1
ATOM 702 C CA . GLU A 1 91 ? -5.473 -7.927 -9.991 1.00 95.06 91 GLU A CA 1
ATOM 703 C C . GLU A 1 91 ? -5.255 -7.443 -8.559 1.00 95.06 91 GLU A C 1
ATOM 705 O O . GLU A 1 91 ? -4.485 -6.522 -8.292 1.00 95.06 91 GLU A O 1
ATOM 710 N N . VAL A 1 92 ? -5.969 -8.053 -7.616 1.00 95.69 92 VAL A N 1
ATOM 711 C CA . VAL A 1 92 ? -5.750 -7.790 -6.194 1.00 95.69 92 VAL A CA 1
ATOM 712 C C . VAL A 1 92 ? -4.485 -8.526 -5.770 1.00 95.69 92 VAL A C 1
ATOM 714 O O . VAL A 1 92 ? -4.398 -9.742 -5.926 1.00 95.69 92 VAL A O 1
ATOM 717 N N . SER A 1 93 ? -3.524 -7.798 -5.208 1.00 92.50 93 SER A N 1
ATOM 718 C CA . SER A 1 93 ? -2.287 -8.380 -4.702 1.00 92.50 93 SER A CA 1
ATOM 719 C C . SER A 1 93 ? -2.546 -9.368 -3.558 1.00 92.50 93 SER A C 1
ATOM 721 O O . SER A 1 93 ? -3.543 -9.284 -2.831 1.00 92.50 93 SER A O 1
ATOM 723 N N . ASP A 1 94 ? -1.577 -10.249 -3.311 1.00 92.12 94 ASP A N 1
ATOM 724 C CA . ASP A 1 94 ? -1.448 -10.896 -2.004 1.00 92.12 94 ASP A CA 1
ATOM 725 C C . ASP A 1 94 ? -1.255 -9.836 -0.897 1.00 92.12 94 ASP A C 1
ATOM 727 O O . ASP A 1 94 ? -0.932 -8.672 -1.166 1.00 92.12 94 ASP A O 1
ATOM 731 N N . TYR A 1 95 ? -1.452 -10.229 0.367 1.00 93.69 95 TYR A N 1
ATOM 732 C CA . TYR A 1 95 ? -1.172 -9.338 1.495 1.00 93.69 95 TYR A CA 1
ATOM 733 C C . TYR A 1 95 ? 0.306 -8.938 1.511 1.00 93.69 95 TYR A C 1
ATOM 735 O O . TYR A 1 95 ? 1.193 -9.790 1.594 1.00 93.69 95 TYR A O 1
ATOM 743 N N . LYS A 1 96 ? 0.548 -7.631 1.504 1.00 93.25 96 LYS A N 1
ATOM 744 C CA . LYS A 1 96 ? 1.848 -7.011 1.744 1.00 93.25 96 LYS A CA 1
ATOM 745 C C . LYS A 1 96 ? 1.895 -6.485 3.163 1.00 93.25 96 LYS A C 1
ATOM 747 O O . LYS A 1 96 ? 0.886 -6.021 3.691 1.00 93.25 96 LYS A O 1
ATOM 752 N N . GLU A 1 97 ? 3.069 -6.541 3.779 1.00 94.00 97 GLU A N 1
ATOM 753 C CA . GLU A 1 97 ? 3.292 -5.935 5.087 1.00 94.00 97 GLU A CA 1
ATOM 754 C C . GLU A 1 97 ? 4.043 -4.615 4.929 1.00 94.00 97 GLU A C 1
ATOM 756 O O . GLU A 1 97 ? 5.064 -4.544 4.241 1.00 94.00 97 GLU A O 1
ATOM 761 N N . GLY A 1 98 ? 3.568 -3.573 5.605 1.00 94.50 98 GLY A N 1
ATOM 762 C CA . GLY A 1 98 ? 4.204 -2.262 5.604 1.00 94.50 98 GLY A CA 1
ATOM 763 C C . GLY A 1 98 ? 4.159 -1.599 6.971 1.00 94.50 98 GLY A C 1
ATOM 764 O O . GLY A 1 98 ? 3.282 -1.874 7.790 1.00 94.50 98 GLY A O 1
ATOM 765 N N . ARG A 1 99 ? 5.125 -0.720 7.230 1.00 96.25 99 ARG A N 1
ATOM 766 C CA . ARG A 1 99 ? 5.157 0.146 8.410 1.00 96.25 99 ARG A CA 1
ATOM 767 C C . ARG A 1 99 ? 4.727 1.554 8.022 1.00 96.25 99 ARG A C 1
ATOM 769 O O . ARG A 1 99 ? 5.286 2.104 7.081 1.00 96.25 99 ARG A O 1
ATOM 776 N N . ILE A 1 100 ? 3.794 2.145 8.766 1.00 96.81 100 ILE A N 1
ATOM 777 C CA . ILE A 1 100 ? 3.399 3.545 8.568 1.00 96.81 100 ILE A CA 1
ATOM 778 C C . ILE A 1 100 ? 4.578 4.445 8.946 1.00 96.81 100 ILE A C 1
ATOM 780 O O . ILE A 1 100 ? 5.068 4.386 10.074 1.00 96.81 100 ILE A O 1
ATOM 784 N N . MET A 1 101 ? 5.021 5.276 8.013 1.00 97.56 101 MET A N 1
ATOM 785 C CA . MET A 1 101 ? 6.095 6.256 8.187 1.00 97.56 101 MET A CA 1
ATOM 786 C C . MET A 1 101 ? 5.545 7.674 8.352 1.00 97.56 101 MET A C 1
ATOM 788 O O . MET A 1 101 ? 6.094 8.451 9.130 1.00 97.56 101 MET A O 1
ATOM 792 N N . GLY A 1 102 ? 4.430 7.977 7.689 1.00 97.31 102 GLY A N 1
ATOM 793 C CA . GLY A 1 102 ? 3.799 9.291 7.691 1.00 97.31 102 GLY A CA 1
ATOM 794 C C . GLY A 1 102 ? 2.339 9.207 7.258 1.00 97.31 102 GLY A C 1
ATOM 795 O O . GLY A 1 102 ? 1.927 8.241 6.615 1.00 97.31 102 GLY A O 1
ATOM 796 N N . ILE A 1 103 ? 1.550 10.202 7.658 1.00 97.00 103 ILE A N 1
ATOM 797 C CA . ILE A 1 103 ? 0.144 10.351 7.272 1.00 97.00 103 ILE A CA 1
ATOM 798 C C . ILE A 1 103 ? -0.082 11.822 6.955 1.00 97.00 103 ILE A C 1
ATOM 800 O O . ILE A 1 103 ? 0.164 12.678 7.807 1.00 97.00 103 ILE A O 1
ATOM 804 N N . ASP A 1 104 ? -0.580 12.100 5.757 1.00 96.69 104 ASP A N 1
ATOM 805 C CA . ASP A 1 104 ? -1.093 13.408 5.383 1.00 96.69 104 ASP A CA 1
ATOM 806 C C . ASP A 1 104 ? -2.626 13.416 5.536 1.00 96.69 104 ASP A C 1
ATOM 808 O O . ASP A 1 104 ? -3.346 12.864 4.694 1.00 96.69 104 ASP A O 1
ATOM 812 N N . PRO A 1 105 ? -3.160 14.052 6.595 1.00 92.56 105 PRO A N 1
ATOM 813 C CA . PRO A 1 105 ? -4.596 14.090 6.836 1.00 92.56 105 PRO A CA 1
ATOM 814 C C . PRO A 1 105 ? -5.355 14.946 5.812 1.00 92.56 105 PRO A C 1
ATOM 816 O O . PRO A 1 105 ? -6.574 14.829 5.724 1.00 92.56 105 PRO A O 1
ATOM 819 N N . SER A 1 106 ? -4.676 15.811 5.049 1.00 95.00 106 SER A N 1
ATOM 820 C CA . SER A 1 106 ? -5.333 16.692 4.077 1.00 95.00 106 SER A CA 1
ATOM 821 C C . SER A 1 106 ? -5.712 15.962 2.786 1.00 95.00 106 SER A C 1
ATOM 823 O O . SER A 1 106 ? -6.779 16.203 2.222 1.00 95.00 106 SER A O 1
ATOM 825 N N . THR A 1 107 ? -4.873 15.024 2.346 1.00 95.12 107 THR A N 1
ATOM 826 C CA . THR A 1 107 ? -5.068 14.229 1.122 1.00 95.12 107 THR A CA 1
ATOM 827 C C . THR A 1 107 ? -5.540 12.798 1.402 1.00 95.12 107 THR A C 1
ATOM 829 O O . THR A 1 107 ? -5.954 12.080 0.478 1.00 95.12 107 THR A O 1
ATOM 832 N N . ASN A 1 108 ? -5.528 12.403 2.681 1.00 94.81 108 ASN A N 1
ATOM 833 C CA . ASN A 1 108 ? -5.695 11.031 3.153 1.00 94.81 108 ASN A CA 1
ATOM 834 C C . ASN A 1 108 ? -4.626 10.088 2.571 1.00 94.81 108 ASN A C 1
ATOM 836 O O . ASN A 1 108 ? -4.912 8.931 2.258 1.00 94.81 108 ASN A O 1
ATOM 840 N N . GLN A 1 109 ? -3.412 10.605 2.354 1.00 97.38 109 GLN A N 1
ATOM 841 C CA . GLN A 1 109 ? -2.268 9.814 1.914 1.00 97.38 109 GLN A CA 1
ATOM 842 C C . GLN A 1 109 ? -1.486 9.271 3.105 1.00 97.38 109 GLN A C 1
ATOM 844 O O . GLN A 1 109 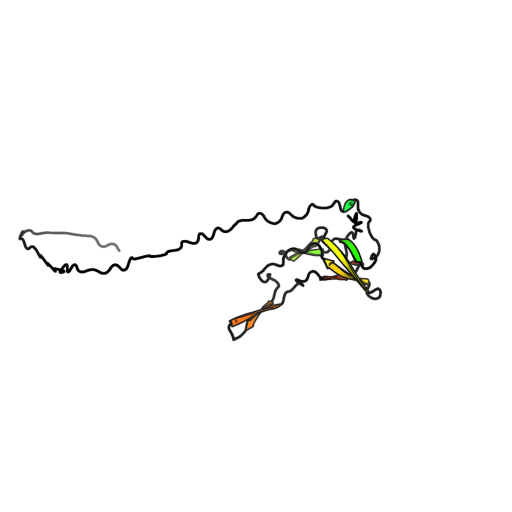? -1.373 9.904 4.155 1.00 97.38 109 GLN A O 1
ATOM 849 N N . ILE A 1 110 ? -0.930 8.085 2.919 1.00 97.38 110 ILE A N 1
ATOM 850 C CA . ILE A 1 110 ? -0.040 7.423 3.859 1.00 97.38 110 ILE A CA 1
ATOM 851 C C . ILE A 1 110 ? 1.292 7.157 3.172 1.00 97.38 110 ILE A C 1
ATOM 853 O O . ILE A 1 110 ? 1.348 6.822 1.989 1.00 97.38 110 ILE A O 1
ATOM 857 N N . GLU A 1 111 ? 2.360 7.255 3.947 1.00 97.00 111 GLU A N 1
ATOM 858 C CA . GLU A 1 111 ? 3.687 6.808 3.553 1.00 97.00 111 GLU A CA 1
ATOM 859 C C . GLU A 1 111 ? 3.976 5.492 4.269 1.00 97.00 111 GLU A C 1
ATOM 861 O O . GLU A 1 111 ? 3.881 5.396 5.496 1.00 97.00 111 GLU A O 1
ATOM 866 N N . LEU A 1 112 ? 4.323 4.464 3.505 1.00 95.94 112 LEU A N 1
ATOM 867 C CA . LEU A 1 112 ? 4.560 3.107 3.970 1.00 95.94 112 LEU A CA 1
ATOM 868 C C . LEU A 1 112 ? 5.981 2.672 3.624 1.00 95.94 112 LEU A C 1
ATOM 870 O O . LEU A 1 112 ? 6.425 2.799 2.487 1.00 95.94 112 LEU A O 1
ATOM 874 N N . GLN A 1 113 ? 6.674 2.073 4.587 1.00 95.50 113 GLN A N 1
ATOM 875 C CA . GLN A 1 113 ? 7.860 1.267 4.321 1.00 95.50 113 GLN A CA 1
ATOM 876 C C . GLN A 1 113 ? 7.438 -0.195 4.160 1.00 95.50 113 GLN A C 1
ATOM 878 O O . GLN A 1 113 ? 7.025 -0.825 5.136 1.00 95.50 113 GLN A O 1
ATOM 883 N N . LEU A 1 114 ? 7.551 -0.740 2.952 1.00 93.06 114 LEU A N 1
ATOM 884 C CA . LEU A 1 114 ? 7.293 -2.146 2.658 1.00 93.06 114 LEU A CA 1
ATOM 885 C C . LEU A 1 114 ? 8.320 -3.032 3.373 1.00 93.06 114 LEU A C 1
ATOM 887 O O . LEU A 1 114 ? 9.530 -2.859 3.230 1.00 93.06 114 LEU A O 1
ATOM 891 N N . LEU A 1 115 ? 7.820 -3.986 4.155 1.00 89.69 115 LEU A N 1
ATOM 892 C CA . LEU A 1 115 ? 8.618 -4.982 4.876 1.00 89.69 115 LEU A CA 1
ATOM 893 C C . LEU A 1 115 ? 8.804 -6.257 4.048 1.00 89.69 115 LEU A C 1
ATOM 895 O O . LEU A 1 115 ? 9.772 -6.989 4.236 1.00 89.69 115 LEU A O 1
ATOM 899 N N . THR A 1 116 ? 7.878 -6.509 3.125 1.00 72.81 116 THR A N 1
ATOM 900 C CA . THR A 1 116 ? 7.916 -7.600 2.149 1.00 72.81 116 THR A CA 1
ATOM 901 C C . THR A 1 116 ? 8.073 -7.007 0.751 1.00 72.81 116 THR A C 1
ATOM 903 O O . THR A 1 116 ? 7.109 -6.869 0.005 1.00 72.81 116 THR A O 1
ATOM 906 N N . SER A 1 117 ? 9.294 -6.611 0.389 1.00 66.94 117 SER A N 1
ATOM 907 C CA . SER A 1 117 ? 9.629 -6.281 -1.000 1.00 66.94 117 SER A CA 1
ATOM 908 C C . SER A 1 117 ? 10.401 -7.440 -1.618 1.00 66.94 117 SER A C 1
ATOM 910 O O . SER A 1 117 ? 11.470 -7.802 -1.120 1.00 66.94 117 SER A O 1
ATOM 912 N N . ALA A 1 118 ? 9.877 -8.016 -2.702 1.00 65.38 118 ALA A N 1
ATOM 913 C CA . ALA A 1 118 ? 10.680 -8.892 -3.543 1.00 65.38 118 ALA A CA 1
ATOM 914 C C . ALA A 1 118 ? 11.850 -8.081 -4.132 1.00 65.38 118 ALA A C 1
ATOM 916 O O . ALA A 1 118 ? 11.684 -6.883 -4.388 1.00 65.38 118 ALA A O 1
ATOM 917 N N . PRO A 1 119 ? 13.032 -8.688 -4.327 1.00 65.38 119 PRO A N 1
ATOM 918 C CA . PRO A 1 119 ? 14.123 -8.010 -5.008 1.00 65.38 119 PRO A CA 1
ATOM 919 C C . PRO A 1 119 ? 13.652 -7.565 -6.395 1.00 65.38 119 PRO A C 1
ATOM 921 O O . PRO A 1 119 ? 13.075 -8.355 -7.144 1.00 65.38 119 PRO A O 1
ATOM 924 N N . ALA A 1 120 ? 13.878 -6.289 -6.715 1.00 69.38 120 ALA A 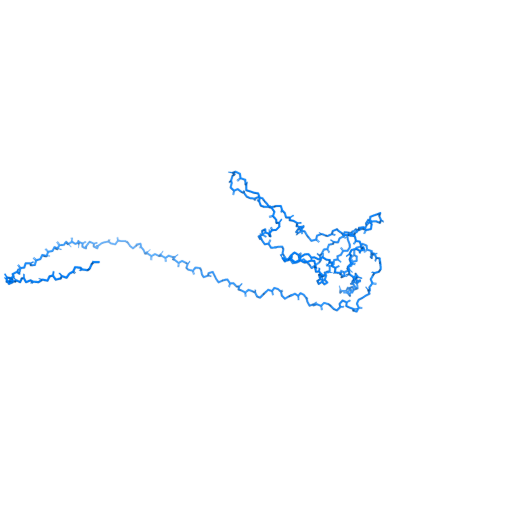N 1
ATOM 925 C CA . ALA A 1 120 ? 13.553 -5.766 -8.032 1.00 69.38 120 ALA A CA 1
ATOM 926 C C . ALA A 1 120 ? 14.336 -6.559 -9.099 1.00 69.38 120 ALA A C 1
ATOM 928 O O . ALA A 1 120 ? 15.523 -6.833 -8.887 1.00 69.38 120 ALA A O 1
ATOM 929 N N . PRO A 1 121 ? 13.709 -6.927 -10.231 1.00 74.00 121 PRO A N 1
ATOM 930 C CA . PRO A 1 121 ? 14.398 -7.606 -11.321 1.00 74.00 121 PRO A CA 1
ATOM 931 C C . PRO A 1 121 ? 15.641 -6.829 -11.765 1.00 74.00 121 PRO A C 1
ATOM 933 O O . PRO A 1 121 ? 15.610 -5.602 -11.851 1.00 74.00 121 PRO A O 1
ATOM 936 N N . ALA A 1 122 ? 16.740 -7.529 -12.056 1.00 76.44 122 ALA A N 1
ATOM 937 C CA . ALA A 1 122 ? 17.971 -6.881 -12.516 1.00 76.44 122 ALA A CA 1
ATOM 938 C C . ALA A 1 122 ? 17.792 -6.206 -13.886 1.00 76.44 122 ALA A C 1
ATOM 940 O O . ALA A 1 122 ? 18.436 -5.199 -14.166 1.00 76.44 122 ALA A O 1
ATOM 941 N N . GLU A 1 123 ? 16.896 -6.741 -14.714 1.00 86.12 123 GLU A N 1
ATOM 942 C CA . GLU A 1 123 ? 16.623 -6.228 -16.051 1.00 86.12 123 GLU A CA 1
ATOM 943 C C . GLU A 1 123 ? 15.443 -5.236 -16.055 1.00 86.12 123 GLU A C 1
ATOM 945 O O . GLU A 1 123 ? 14.550 -5.312 -15.197 1.00 86.12 123 GLU A O 1
ATOM 950 N N . PRO A 1 124 ? 15.430 -4.272 -16.992 1.00 87.62 124 PRO A N 1
ATOM 951 C CA . PRO A 1 124 ? 14.271 -3.424 -17.247 1.00 87.62 124 PRO A CA 1
ATOM 952 C C . PRO A 1 124 ? 13.070 -4.272 -17.674 1.00 87.62 124 PRO A C 1
ATOM 954 O O . PRO A 1 124 ? 13.177 -5.142 -18.538 1.00 87.62 124 PRO A O 1
ATOM 957 N N . GLY A 1 125 ? 11.916 -4.025 -17.066 1.00 84.25 125 GLY A N 1
ATOM 958 C CA . GLY A 1 125 ? 10.656 -4.609 -17.489 1.00 84.25 125 GLY A CA 1
ATOM 959 C C . GLY A 1 125 ? 10.190 -4.028 -18.822 1.00 84.25 125 GLY A C 1
ATOM 960 O O . GLY A 1 125 ? 10.680 -3.011 -19.303 1.00 84.25 125 GLY A O 1
ATOM 961 N N . LYS A 1 126 ? 9.157 -4.641 -19.399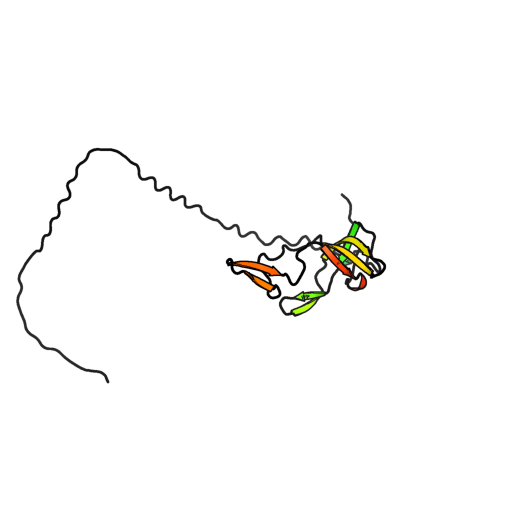 1.00 86.44 126 LYS A N 1
ATOM 962 C CA . LYS A 1 126 ? 8.564 -4.224 -20.683 1.00 86.44 126 LYS A CA 1
ATOM 963 C C . LYS A 1 126 ? 8.083 -2.761 -20.715 1.00 86.44 126 LYS A C 1
ATOM 965 O O . LYS A 1 126 ? 7.915 -2.194 -21.790 1.00 86.44 126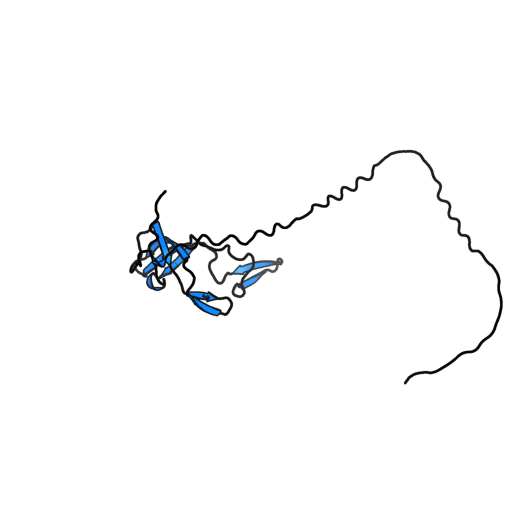 LYS A O 1
ATOM 970 N N . PHE A 1 127 ? 7.808 -2.186 -19.548 1.00 85.25 127 PHE A N 1
ATOM 971 C CA . PHE A 1 127 ? 7.306 -0.823 -19.383 1.00 85.25 127 PHE A CA 1
ATOM 972 C C . PHE A 1 127 ? 8.404 0.203 -19.112 1.00 85.25 127 PHE A C 1
ATOM 974 O O . PHE A 1 127 ? 8.126 1.399 -19.127 1.00 85.25 127 PHE A O 1
ATOM 981 N N . ASP A 1 128 ? 9.621 -0.257 -18.841 1.00 90.62 128 ASP A N 1
ATOM 982 C CA . ASP A 1 128 ? 10.727 0.612 -18.486 1.00 90.62 128 ASP A CA 1
ATOM 983 C C . ASP A 1 128 ? 11.344 1.183 -19.771 1.00 90.62 128 ASP A C 1
ATOM 985 O O . ASP A 1 128 ? 11.583 0.461 -20.743 1.00 90.62 128 ASP A O 1
ATOM 989 N N . LEU A 1 129 ? 11.588 2.492 -19.796 1.00 93.31 129 LEU A N 1
ATOM 990 C CA . LEU A 1 129 ? 12.176 3.160 -20.954 1.00 93.31 129 LEU A CA 1
ATOM 991 C C . LEU A 1 129 ? 13.698 3.076 -20.858 1.00 93.31 129 LEU A C 1
ATOM 993 O O . LEU A 1 129 ? 14.300 3.570 -19.906 1.00 93.31 129 LEU A O 1
ATOM 997 N N . VAL A 1 130 ? 14.323 2.447 -21.851 1.00 94.56 130 VAL A N 1
ATOM 998 C CA . VAL A 1 130 ? 15.782 2.338 -21.951 1.00 94.56 130 VAL A CA 1
ATOM 999 C C . VAL A 1 130 ? 16.274 3.339 -22.986 1.00 94.56 130 VAL A C 1
ATOM 1001 O O . VAL A 1 130 ? 15.925 3.250 -24.162 1.00 94.56 130 VAL A O 1
ATOM 1004 N N . TYR A 1 131 ? 17.085 4.294 -22.543 1.00 95.06 131 TYR A N 1
ATOM 1005 C CA . TYR A 1 131 ? 17.718 5.286 -23.403 1.00 95.06 131 TYR A CA 1
ATOM 1006 C C . TYR A 1 131 ? 19.176 4.902 -23.626 1.00 95.06 131 TYR A C 1
ATOM 1008 O O . TYR A 1 131 ? 19.934 4.770 -22.664 1.00 95.06 131 TYR A O 1
ATOM 1016 N N . GLU A 1 132 ? 19.559 4.747 -24.889 1.00 95.88 132 GLU A N 1
ATOM 1017 C CA . GLU A 1 132 ? 20.948 4.545 -25.293 1.00 95.88 132 GLU A CA 1
ATOM 1018 C C . GLU A 1 132 ? 21.624 5.898 -25.530 1.00 95.88 132 GLU A C 1
ATOM 1020 O O . GLU A 1 132 ? 21.105 6.762 -26.243 1.00 95.88 132 GLU A O 1
ATOM 1025 N N . HIS A 1 133 ? 22.793 6.080 -24.927 1.00 94.69 133 HIS A N 1
ATOM 1026 C CA . HIS A 1 133 ? 23.614 7.276 -25.070 1.00 94.69 133 HIS A CA 1
ATOM 1027 C C . HIS A 1 133 ? 24.676 7.072 -26.155 1.00 94.69 133 HIS A C 1
ATOM 1029 O O . HIS A 1 133 ? 25.066 5.951 -26.484 1.00 94.69 133 HIS A O 1
ATOM 1035 N N . ALA A 1 134 ? 25.194 8.172 -26.708 1.00 93.38 134 ALA A N 1
ATOM 1036 C CA . ALA A 1 134 ? 26.187 8.133 -27.788 1.00 93.38 134 ALA A CA 1
ATOM 1037 C C . ALA A 1 134 ? 27.538 7.501 -27.383 1.00 93.38 134 ALA A C 1
ATOM 1039 O O . ALA A 1 134 ? 28.324 7.125 -28.250 1.00 93.38 134 ALA A O 1
ATOM 1040 N N . ASP A 1 135 ? 27.815 7.389 -26.084 1.00 93.50 135 ASP A N 1
ATOM 1041 C CA . ASP A 1 135 ? 28.997 6.728 -25.523 1.00 93.50 135 ASP A CA 1
ATOM 1042 C C . ASP A 1 135 ? 28.823 5.204 -25.350 1.00 93.50 135 ASP A C 1
ATOM 1044 O O . ASP A 1 135 ? 29.740 4.530 -24.879 1.00 93.50 135 ASP A O 1
ATOM 1048 N N . GLY A 1 136 ? 27.668 4.655 -25.745 1.00 89.00 136 GLY A N 1
ATOM 1049 C CA . GLY A 1 136 ? 27.326 3.239 -25.606 1.00 89.00 136 GLY A CA 1
ATOM 1050 C C . GLY A 1 136 ? 26.814 2.847 -24.217 1.00 89.00 136 GLY A C 1
ATOM 1051 O O . GLY A 1 136 ? 26.563 1.666 -23.981 1.00 89.00 136 GLY A O 1
ATOM 1052 N N . SER A 1 137 ? 26.654 3.800 -23.293 1.00 92.19 137 SER A N 1
ATOM 1053 C CA . SER A 1 137 ? 25.975 3.562 -22.018 1.00 92.19 137 SER A CA 1
ATOM 1054 C C . SER A 1 137 ? 24.450 3.590 -22.184 1.00 92.19 137 SER A C 1
ATOM 1056 O O . SER A 1 137 ? 23.925 4.164 -23.139 1.00 92.19 137 SER A O 1
ATOM 1058 N N . ALA A 1 138 ? 23.722 2.972 -21.251 1.00 91.12 138 ALA A N 1
ATOM 1059 C CA . ALA A 1 138 ? 22.261 2.988 -21.230 1.00 91.12 138 ALA A CA 1
ATOM 1060 C C . ALA A 1 138 ? 21.740 3.466 -19.870 1.00 91.12 138 ALA A C 1
ATOM 1062 O O . ALA A 1 138 ? 22.264 3.082 -18.823 1.00 91.12 138 ALA A O 1
ATOM 1063 N N . SER A 1 139 ? 20.688 4.284 -19.881 1.00 92.44 139 SER A N 1
ATOM 1064 C CA . SER A 1 139 ? 19.943 4.680 -18.679 1.00 92.44 139 SER A CA 1
ATOM 1065 C C . SER A 1 139 ? 18.516 4.157 -18.740 1.00 92.44 139 SER A C 1
ATOM 1067 O O . SER A 1 139 ? 17.899 4.190 -19.802 1.00 92.44 139 SER A O 1
ATOM 1069 N N . VAL A 1 140 ? 17.987 3.721 -17.598 1.00 92.56 140 VAL A N 1
ATOM 1070 C CA . VAL A 1 140 ? 16.658 3.113 -17.503 1.00 92.56 140 VAL A CA 1
ATOM 1071 C C . VAL A 1 140 ? 15.748 3.990 -16.655 1.00 92.56 140 VAL A C 1
ATOM 1073 O O . VAL A 1 140 ? 16.067 4.293 -15.505 1.00 92.56 140 VAL A O 1
ATOM 1076 N N . GLU A 1 141 ? 14.612 4.375 -17.218 1.00 92.12 141 GLU A N 1
ATOM 1077 C CA . GLU A 1 141 ? 13.510 5.019 -16.514 1.00 92.12 141 GLU A CA 1
ATOM 1078 C C . GLU A 1 141 ? 12.452 3.963 -16.192 1.00 92.12 141 GLU A C 1
ATOM 1080 O O . GLU A 1 141 ? 11.828 3.385 -17.082 1.00 92.12 141 GLU A O 1
ATOM 1085 N N . TYR A 1 142 ? 12.291 3.678 -14.902 1.00 87.75 142 TYR A N 1
ATOM 1086 C CA . TYR A 1 142 ? 11.398 2.627 -14.435 1.00 87.75 142 TYR A CA 1
ATOM 1087 C C . TYR A 1 142 ? 9.952 3.116 -14.375 1.00 87.75 142 TYR A C 1
ATOM 1089 O O . TYR A 1 142 ? 9.674 4.151 -13.771 1.00 87.75 142 TYR A O 1
ATOM 1097 N N . ALA A 1 143 ? 9.021 2.338 -14.928 1.00 83.94 143 ALA A N 1
ATOM 1098 C CA . ALA A 1 143 ? 7.592 2.657 -14.893 1.00 83.94 143 ALA A CA 1
ATOM 1099 C C . ALA A 1 143 ? 6.997 2.594 -13.477 1.00 83.94 143 ALA A C 1
ATOM 1101 O O . ALA A 1 143 ? 5.942 3.167 -13.208 1.00 83.94 143 ALA A O 1
ATOM 1102 N N . VAL A 1 144 ? 7.669 1.882 -12.572 1.00 79.69 144 VAL A N 1
ATOM 1103 C CA . VAL A 1 144 ? 7.279 1.705 -11.173 1.00 79.69 144 VAL A CA 1
ATOM 1104 C C . VAL A 1 144 ? 8.482 1.925 -10.265 1.00 79.69 144 VAL A C 1
ATOM 1106 O O . VAL A 1 144 ? 9.609 1.548 -10.594 1.00 79.69 144 VAL A O 1
ATOM 1109 N N . SER A 1 145 ? 8.238 2.523 -9.096 1.00 79.19 145 SER A N 1
ATOM 1110 C CA . SER A 1 145 ? 9.283 2.715 -8.089 1.00 79.19 145 SER A CA 1
ATOM 1111 C C . SER A 1 145 ? 9.848 1.367 -7.641 1.00 79.19 145 SER A C 1
ATOM 1113 O O . SER A 1 145 ? 9.107 0.454 -7.283 1.00 79.19 145 SER A O 1
ATOM 1115 N N . ARG A 1 146 ? 11.179 1.259 -7.619 1.00 79.81 146 ARG A N 1
ATOM 1116 C CA . ARG A 1 146 ? 11.910 0.086 -7.110 1.00 79.81 146 ARG A CA 1
ATOM 1117 C C . ARG A 1 146 ? 12.327 0.240 -5.643 1.00 79.81 146 ARG A C 1
ATOM 1119 O O . ARG A 1 146 ? 13.086 -0.579 -5.128 1.00 79.81 146 ARG A O 1
ATOM 1126 N N . THR A 1 147 ? 11.891 1.309 -4.977 1.00 84.25 147 THR A N 1
ATOM 1127 C CA . THR A 1 147 ? 12.185 1.534 -3.559 1.00 84.25 147 THR A CA 1
ATOM 1128 C C . THR A 1 147 ? 11.257 0.701 -2.675 1.00 84.25 147 THR A C 1
ATOM 1130 O O . THR A 1 147 ? 10.170 0.296 -3.076 1.00 84.25 147 THR A O 1
ATOM 1133 N N . SER A 1 148 ? 11.663 0.470 -1.428 1.00 87.75 148 SER A N 1
ATOM 1134 C CA . SER A 1 148 ? 10.789 -0.118 -0.406 1.00 87.75 148 SER A CA 1
ATOM 1135 C C . SER A 1 148 ? 9.828 0.904 0.213 1.00 87.75 148 SER A C 1
ATOM 1137 O O . SER A 1 148 ? 9.237 0.629 1.253 1.00 87.75 148 SER A O 1
ATOM 1139 N N . GLN A 1 149 ? 9.679 2.088 -0.386 1.00 91.81 149 GLN A N 1
ATOM 1140 C CA . GLN A 1 149 ? 8.748 3.118 0.062 1.00 91.81 149 GLN A CA 1
ATOM 1141 C C . GLN A 1 149 ? 7.557 3.187 -0.891 1.00 91.81 149 GLN A C 1
ATOM 1143 O O . GLN A 1 149 ? 7.724 3.180 -2.108 1.00 91.81 149 GLN A O 1
ATOM 1148 N N . LEU A 1 150 ? 6.364 3.266 -0.317 1.00 91.94 150 LEU A N 1
ATOM 1149 C CA . LEU A 1 150 ? 5.095 3.346 -1.022 1.00 91.94 150 LEU A CA 1
ATOM 1150 C C . LEU A 1 150 ? 4.305 4.531 -0.469 1.00 91.94 150 LEU A C 1
ATOM 1152 O O . LEU A 1 150 ? 4.114 4.622 0.743 1.00 91.94 150 LEU A O 1
ATOM 1156 N N . THR A 1 151 ? 3.818 5.400 -1.348 1.00 95.06 151 THR A N 1
ATOM 1157 C CA . THR A 1 151 ? 2.885 6.473 -0.990 1.00 95.06 151 THR A CA 1
ATOM 1158 C C . THR A 1 151 ? 1.560 6.199 -1.672 1.00 95.06 151 THR A C 1
ATOM 1160 O O . THR A 1 151 ? 1.502 6.136 -2.895 1.00 95.06 151 THR A O 1
ATOM 1163 N N . GLU A 1 152 ? 0.503 6.032 -0.885 1.00 95.25 152 GLU A N 1
ATOM 1164 C CA . GLU A 1 152 ? -0.828 5.662 -1.374 1.00 95.25 152 GLU A CA 1
ATOM 1165 C C . GLU A 1 152 ? -1.921 6.393 -0.604 1.00 95.25 152 GLU A C 1
ATOM 1167 O O . GLU A 1 152 ? -1.677 6.946 0.469 1.00 95.25 152 GLU A O 1
ATOM 1172 N N . ARG A 1 153 ? -3.147 6.401 -1.132 1.00 96.44 153 ARG A N 1
ATOM 1173 C CA . ARG A 1 153 ? -4.304 6.873 -0.357 1.00 96.44 153 ARG A CA 1
ATOM 1174 C C . ARG A 1 153 ? -4.755 5.774 0.595 1.00 96.44 153 ARG A C 1
ATOM 1176 O O . ARG A 1 153 ? -4.819 4.616 0.210 1.00 96.44 153 ARG A O 1
ATOM 1183 N N . TRP A 1 154 ? -5.143 6.121 1.818 1.00 97.00 154 TRP A N 1
ATOM 1184 C CA . TRP A 1 154 ? -5.664 5.124 2.758 1.00 97.00 154 TRP A CA 1
ATOM 1185 C C . TRP A 1 154 ? -6.844 4.339 2.167 1.00 97.00 154 TRP A C 1
ATOM 1187 O O . TRP A 1 154 ? -6.890 3.116 2.262 1.00 97.00 154 TRP A O 1
ATOM 1197 N N . ASP A 1 155 ? -7.748 5.039 1.480 1.00 96.12 155 ASP A N 1
ATOM 1198 C CA . ASP A 1 155 ? -8.957 4.448 0.898 1.00 96.12 155 ASP A CA 1
ATOM 1199 C C . ASP A 1 155 ? -8.683 3.574 -0.344 1.00 96.12 155 ASP A C 1
ATOM 1201 O O . ASP A 1 155 ? -9.598 2.902 -0.818 1.00 96.12 155 ASP A O 1
ATOM 1205 N N . SER A 1 156 ? -7.458 3.579 -0.897 1.00 96.31 156 SER A N 1
ATOM 1206 C CA . SER A 1 156 ? -7.066 2.653 -1.975 1.00 96.31 156 SER A CA 1
ATOM 1207 C C . SER A 1 156 ? -6.593 1.298 -1.439 1.00 96.31 156 SER A C 1
ATOM 1209 O O . SER A 1 156 ? -6.562 0.324 -2.196 1.00 96.31 156 SER A O 1
ATOM 1211 N N . LEU A 1 157 ? -6.264 1.206 -0.143 1.00 96.88 157 LEU A N 1
ATOM 1212 C CA . LEU A 1 157 ? -5.873 -0.052 0.480 1.00 96.88 157 LEU A CA 1
ATOM 1213 C C . LEU A 1 157 ? -7.072 -0.989 0.628 1.00 96.88 157 LEU A C 1
ATOM 1215 O O . LEU A 1 157 ? -8.123 -0.633 1.161 1.00 96.88 157 LEU A O 1
ATOM 1219 N N . LEU A 1 158 ? -6.875 -2.238 0.223 1.00 97.62 158 LEU A N 1
ATOM 1220 C CA . LEU A 1 158 ? -7.871 -3.290 0.336 1.00 97.62 158 LEU A CA 1
ATOM 1221 C C . LEU A 1 158 ? -7.599 -4.135 1.581 1.00 97.62 158 LEU A C 1
ATOM 1223 O O . LEU A 1 158 ? -6.494 -4.641 1.785 1.00 97.62 158 LEU A O 1
ATOM 1227 N N . GLU A 1 159 ? -8.637 -4.299 2.401 1.00 97.25 159 GLU A N 1
ATOM 1228 C CA . GLU A 1 159 ? -8.603 -5.068 3.650 1.00 97.25 159 GLU A CA 1
ATOM 1229 C C . GLU A 1 159 ? -7.401 -4.731 4.563 1.00 97.25 159 GLU A C 1
ATOM 1231 O O . GLU A 1 159 ? -6.687 -5.650 4.976 1.00 97.25 159 GLU A O 1
ATOM 1236 N N . PRO A 1 160 ? -7.126 -3.450 4.883 1.00 97.31 160 PRO A N 1
ATOM 1237 C CA . PRO A 1 160 ? -6.004 -3.113 5.747 1.00 97.31 160 PRO A CA 1
ATOM 1238 C C . PRO A 1 160 ? -6.233 -3.673 7.154 1.00 97.31 160 PRO A C 1
ATOM 1240 O O . PRO A 1 160 ? -7.294 -3.497 7.756 1.00 97.31 160 PRO A O 1
ATOM 1243 N N . ARG A 1 161 ? -5.230 -4.361 7.694 1.00 96.94 161 ARG A N 1
ATOM 1244 C CA . ARG A 1 161 ? -5.285 -5.050 8.984 1.00 96.94 161 ARG A CA 1
ATOM 1245 C C . ARG A 1 161 ? -4.100 -4.698 9.857 1.00 96.94 161 ARG A C 1
ATOM 1247 O O . ARG A 1 161 ? -2.979 -4.566 9.372 1.00 96.94 161 ARG A O 1
ATOM 1254 N N . LEU A 1 162 ? -4.338 -4.582 11.158 1.00 96.31 162 LEU A N 1
ATOM 1255 C CA . LEU A 1 162 ? -3.291 -4.276 12.125 1.00 96.31 162 LEU A CA 1
ATOM 1256 C C . LEU A 1 162 ? -2.462 -5.522 12.437 1.00 96.31 162 LEU A C 1
ATOM 1258 O O . LEU A 1 162 ? -2.982 -6.502 12.970 1.00 96.31 162 LEU A O 1
ATOM 1262 N N . ILE A 1 163 ? -1.154 -5.456 12.190 1.00 93.81 163 ILE A N 1
ATOM 1263 C CA . ILE A 1 163 ? -0.227 -6.499 12.628 1.00 93.81 163 ILE A CA 1
ATOM 1264 C C . ILE A 1 163 ? 0.149 -6.201 14.077 1.00 93.81 163 ILE A C 1
ATOM 1266 O O . ILE A 1 163 ? 1.022 -5.378 14.365 1.00 93.81 163 ILE A O 1
ATOM 1270 N N . VAL A 1 164 ? -0.517 -6.886 15.002 1.00 87.31 164 VAL A N 1
ATOM 1271 C CA . VAL A 1 164 ? -0.173 -6.835 16.423 1.00 87.31 164 VAL A CA 1
ATOM 1272 C C . VAL A 1 164 ? 1.060 -7.714 16.630 1.00 87.31 164 VAL A C 1
ATOM 1274 O O . VAL A 1 164 ? 0.992 -8.937 16.543 1.00 87.31 164 VAL A O 1
ATOM 1277 N N . GLY A 1 165 ? 2.223 -7.097 16.826 1.00 71.81 165 GLY A N 1
ATOM 1278 C CA . GLY A 1 165 ? 3.436 -7.843 17.140 1.00 71.81 165 GLY A CA 1
ATOM 1279 C C . GLY A 1 165 ? 3.408 -8.327 18.588 1.00 71.81 165 GLY A C 1
ATOM 1280 O O . GLY A 1 165 ? 3.308 -7.501 19.490 1.00 71.81 165 GLY A O 1
ATOM 1281 N N . ASN A 1 166 ? 3.601 -9.630 18.821 1.00 52.72 166 ASN A N 1
ATOM 1282 C CA . ASN A 1 166 ? 4.284 -10.050 20.043 1.00 52.72 166 ASN A CA 1
ATOM 1283 C C . ASN A 1 166 ? 5.717 -9.526 19.920 1.00 52.72 166 ASN A C 1
ATOM 1285 O O . ASN A 1 166 ? 6.520 -10.060 19.156 1.00 52.72 166 ASN A O 1
ATOM 1289 N N . THR A 1 167 ? 6.010 -8.427 20.604 1.00 42.28 167 THR A N 1
ATOM 1290 C CA . THR A 1 167 ? 7.383 -8.023 20.895 1.00 42.28 167 THR A CA 1
ATOM 1291 C C . THR A 1 167 ? 8.047 -9.172 21.653 1.00 42.28 167 THR A C 1
ATOM 1293 O O . THR A 1 167 ? 7.595 -9.503 22.750 1.00 42.28 167 TH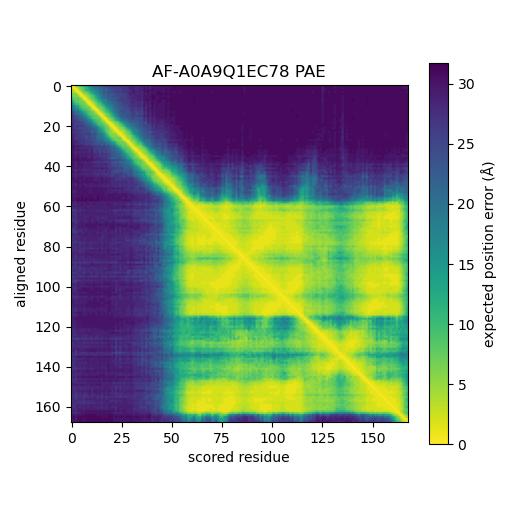R A O 1
ATOM 1296 N N . VAL A 1 168 ? 9.050 -9.808 21.045 1.00 34.78 168 VAL A N 1
ATOM 1297 C CA . VAL A 1 168 ? 10.033 -10.625 21.773 1.00 34.78 168 VAL A CA 1
ATOM 1298 C C . VAL A 1 168 ? 11.092 -9.688 22.326 1.00 34.78 168 VAL A C 1
ATOM 1300 O O . VAL A 1 168 ? 11.508 -8.791 21.556 1.00 34.78 168 VAL A O 1
#

Foldseek 3Di:
DDDDYDDDDDDDDDDDDDDDDDDDDDDDDDDDDPDDDPPPPPPPPDDPPDDDPDDPPDDPQVPFDFDPADDDAFFKKWWWAFDQDPVRDTDIDDTWMWGFHDADPVQQKTKTQTPDDDQDDPDADPPWDWDADPVRDIDIHHPDDRHSIDIDHPVRIHRIGTDDDPDD

Mean predicted aligned error: 17.03 Å

Secondary structure (DSSP, 8-state):
-PPP---------------------------------------------PPPPPP------TTSPB-SS---TT-EEEEE-EEE-TTS-EEEPPPEEEEEEEEETTTTEEEEEESSPPPPPSSPPTTSEEEEPTTS-EEEE-SS--SSEEEEEGGG-EEEEE------

Solvent-accessible surface area (backbone atoms only — not comparable to full-atom values): 11578 Å² total; per-residue (Å²): 140,86,90,79,88,81,91,88,86,85,86,89,85,90,79,89,82,87,82,84,82,87,80,87,79,84,86,82,89,74,88,77,90,75,79,85,76,82,79,78,74,80,75,79,82,77,77,81,84,69,75,76,79,76,72,75,81,81,72,76,62,85,83,35,55,76,53,94,61,87,77,60,72,71,44,41,31,35,29,24,41,78,40,70,46,97,84,74,46,78,38,77,46,72,79,38,40,28,29,32,70,45,73,42,84,89,78,43,32,35,32,29,39,44,74,66,65,77,82,71,70,94,64,81,54,98,72,31,49,74,47,78,45,98,87,75,50,74,50,76,49,67,77,59,84,83,60,56,65,45,76,46,46,58,88,63,48,41,78,33,21,49,55,81,72,84,82,127

pLDDT: mean 75.61, std 22.49, range [32.34, 97.62]

Sequence (168 aa):
VPWRGGQRGGHGRAGLGAGNHQFHFHSDQNGMQQQQHMNDTLTNKAVVLQNPPESAPKRDYQSMPLLAAPPQVGQKIAFKLLELTENYTPEVSDYKEGRIMGIDPSTNQIELQLLTSAPAPAEPGKFDLVYEHADGSASVEYAVSRTSQLTERWDSLLEPRLIVGNTV

Nearest PDB structures (foldseek):
  2fb7-assembly1_A  TM=4.903E-01  e=2.287E-02  Danio rerio
  6z1p-assembly1_At  TM=3.138E-01  e=2.078E-01  Tetrahymena thermophila SB210
  4v8p-assembly4_GA  TM=4.064E-01  e=8.724E-01  Tetrahymena thermophila
  9f1b-assembly1_BA  TM=3.988E-01  e=8.256E-01  Oryctolagus cuniculus

Organism: Synaphobranchus kaupii (NCBI:txid118154)

InterPro domains:
  IPR024822 Coilin [PTHR15197] (3-140)
  IPR056398 Coilin, tudor domain [PF23086] (59-144)